Protein AF-A0AAV3WWJ7-F1 (afdb_monomer_lite)

pLDDT: mean 79.7, std 17.8, range [34.62, 96.44]

Organism: NCBI:txid191770

Secondary structure (DSSP, 8-state):
--------------------SS-----STT-EEEEEETTSHHHHHHTSSS-EEEEEEE---TT--PEEEEEEEEEEEEE-STTEEEEEEEEHHHHHHHHHT-

Structure (mmCIF, N/CA/C/O backbone):
data_AF-A0AAV3WWJ7-F1
#
_entry.id   AF-A0AAV3WWJ7-F1
#
loop_
_atom_site.group_PDB
_atom_site.id
_atom_site.type_symbol
_atom_site.label_atom_id
_atom_site.label_alt_id
_atom_site.label_comp_id
_atom_site.label_asym_id
_atom_site.label_entity_id
_atom_site.label_seq_id
_atom_site.pdbx_PDB_ins_code
_atom_site.Cartn_x
_atom_site.Cartn_y
_atom_site.Cartn_z
_atom_site.occupancy
_atom_site.B_iso_or_equiv
_atom_site.auth_seq_id
_atom_site.auth_comp_id
_atom_site.auth_asym_id
_atom_site.auth_atom_id
_atom_site.pdbx_PDB_model_num
ATOM 1 N N . MET A 1 1 ? -25.749 4.440 -58.626 1.00 37.16 1 MET A N 1
ATOM 2 C CA . MET A 1 1 ? -24.852 3.319 -58.274 1.00 37.16 1 MET A CA 1
ATOM 3 C C . MET A 1 1 ? -23.976 3.783 -57.125 1.00 37.16 1 MET A C 1
ATOM 5 O O . MET A 1 1 ? -23.211 4.714 -57.325 1.00 37.16 1 MET A O 1
ATOM 9 N N . PHE A 1 2 ? -24.134 3.208 -55.933 1.00 34.62 2 PHE A N 1
ATOM 10 C CA . PHE A 1 2 ? -23.289 3.503 -54.773 1.00 34.62 2 PHE A CA 1
ATOM 11 C C . PHE A 1 2 ? -22.557 2.220 -54.386 1.00 34.62 2 PHE A C 1
ATOM 13 O O . PHE A 1 2 ? -23.198 1.212 -54.101 1.00 34.62 2 PHE A O 1
ATOM 20 N N . ASN A 1 3 ? -21.227 2.247 -54.460 1.00 41.25 3 ASN A N 1
ATOM 21 C CA . ASN A 1 3 ? -20.365 1.111 -54.157 1.00 41.25 3 ASN A CA 1
ATOM 22 C C . ASN A 1 3 ? -19.909 1.229 -52.699 1.00 41.25 3 ASN A C 1
ATOM 24 O O . ASN A 1 3 ? -19.165 2.147 -52.363 1.00 41.25 3 ASN A O 1
ATOM 28 N N . ASN A 1 4 ? -20.395 0.341 -51.832 1.00 44.03 4 ASN A N 1
ATOM 29 C CA . ASN A 1 4 ? -20.042 0.320 -50.417 1.00 44.03 4 ASN A CA 1
ATOM 30 C C . ASN A 1 4 ? -18.990 -0.775 -50.188 1.00 44.03 4 ASN A C 1
ATOM 32 O O . ASN A 1 4 ? -19.324 -1.945 -50.009 1.00 44.03 4 ASN A O 1
ATOM 36 N N . THR A 1 5 ? -17.707 -0.420 -50.240 1.00 53.59 5 THR A N 1
ATOM 37 C CA . THR A 1 5 ? -16.615 -1.335 -49.881 1.00 53.59 5 THR A CA 1
ATOM 38 C C . THR A 1 5 ? -16.485 -1.414 -48.363 1.00 53.59 5 THR A C 1
ATOM 40 O O . THR A 1 5 ? -15.832 -0.576 -47.743 1.00 53.59 5 THR A O 1
ATOM 43 N N . SER A 1 6 ? -17.098 -2.436 -47.765 1.00 50.16 6 SER A N 1
ATOM 44 C CA . SER A 1 6 ? -16.970 -2.745 -46.338 1.00 50.16 6 SER A CA 1
ATOM 45 C C . SER A 1 6 ? -15.588 -3.342 -46.048 1.00 50.16 6 SER A C 1
ATOM 47 O O . SER A 1 6 ? -15.357 -4.528 -46.272 1.00 50.16 6 SER A O 1
ATOM 49 N N . HIS A 1 7 ? -14.653 -2.527 -45.555 1.00 50.44 7 HIS A N 1
ATOM 50 C CA . HIS A 1 7 ? -13.406 -3.018 -44.964 1.00 50.44 7 HIS A CA 1
ATOM 51 C C . HIS A 1 7 ? -13.683 -3.453 -43.519 1.00 50.44 7 HIS A C 1
ATOM 53 O O . HIS A 1 7 ? -13.629 -2.647 -42.593 1.00 50.44 7 HIS A O 1
ATOM 59 N N . ASN A 1 8 ? -13.996 -4.736 -43.323 1.00 54.28 8 ASN A N 1
ATOM 60 C CA . ASN A 1 8 ? -14.049 -5.349 -41.995 1.00 54.28 8 ASN A CA 1
ATOM 61 C C . ASN A 1 8 ? -12.622 -5.554 -41.468 1.00 54.28 8 ASN A C 1
ATOM 63 O O . ASN A 1 8 ? -12.075 -6.653 -41.532 1.00 54.28 8 ASN A O 1
ATOM 67 N N . ASN A 1 9 ? -12.017 -4.498 -40.923 1.00 52.75 9 ASN A N 1
ATOM 68 C CA . ASN A 1 9 ? -10.852 -4.652 -40.057 1.00 52.75 9 ASN A CA 1
ATOM 69 C C . ASN A 1 9 ? -11.328 -5.230 -38.718 1.00 52.75 9 ASN A C 1
ATOM 71 O O . ASN A 1 9 ? -11.663 -4.502 -37.787 1.00 52.75 9 ASN A O 1
ATOM 75 N N . SER A 1 10 ? -11.375 -6.561 -38.633 1.00 55.16 10 SER A N 1
ATOM 76 C CA . SER A 1 10 ? -11.472 -7.288 -37.367 1.00 55.16 10 SER A CA 1
ATOM 77 C C . SER A 1 10 ? -10.182 -7.052 -36.579 1.00 55.16 10 SER A C 1
ATOM 79 O O . SER A 1 10 ? -9.231 -7.830 -36.665 1.00 55.16 10 SER A O 1
ATOM 81 N N . MET A 1 11 ? -10.123 -5.946 -35.838 1.00 53.53 11 MET A N 1
ATOM 82 C CA . MET A 1 11 ? -9.016 -5.647 -34.938 1.00 53.53 11 MET A CA 1
ATOM 83 C C . MET A 1 11 ? -9.128 -6.580 -33.726 1.00 53.53 11 MET A C 1
ATOM 85 O O . MET A 1 11 ? -9.837 -6.307 -32.760 1.00 53.53 11 MET A O 1
ATOM 89 N N . SER A 1 12 ? -8.487 -7.744 -33.828 1.00 51.31 12 SER A N 1
ATOM 90 C CA . SER A 1 12 ? -8.377 -8.703 -32.732 1.00 51.31 12 SER A CA 1
ATOM 91 C C . SER A 1 12 ? -7.444 -8.128 -31.668 1.00 51.31 12 SER A C 1
ATOM 93 O O . SER A 1 12 ? -6.227 -8.287 -31.751 1.00 51.31 12 SER A O 1
ATOM 95 N N . ASN A 1 13 ? -8.004 -7.461 -30.661 1.00 44.81 13 ASN A N 1
ATOM 96 C CA . ASN A 1 13 ? -7.254 -7.080 -29.469 1.00 44.81 13 ASN A CA 1
ATOM 97 C C . ASN A 1 13 ? -7.015 -8.334 -28.617 1.00 44.81 13 ASN A C 1
ATOM 99 O O . ASN A 1 13 ? -7.870 -8.722 -27.822 1.00 44.81 13 ASN A O 1
ATOM 103 N N . SER A 1 14 ? -5.857 -8.981 -28.774 1.00 53.66 14 SER A N 1
ATOM 104 C CA . SER A 1 14 ? -5.427 -10.016 -27.832 1.00 53.66 14 SER A CA 1
ATOM 105 C C . SER A 1 14 ? -4.912 -9.339 -26.562 1.00 53.66 14 SER A C 1
ATOM 107 O O . SER A 1 14 ? -3.794 -8.823 -26.533 1.00 53.66 14 SER A O 1
ATOM 109 N N . LEU A 1 15 ? -5.730 -9.315 -25.512 1.00 51.19 15 LEU A N 1
ATOM 110 C CA . LEU A 1 15 ? -5.287 -8.884 -24.191 1.00 51.19 15 LEU A CA 1
ATOM 111 C C . LEU A 1 15 ? -4.667 -10.090 -23.474 1.00 51.19 15 LEU A C 1
ATOM 113 O O . LEU A 1 15 ? -5.372 -11.032 -23.118 1.00 51.19 15 LEU A O 1
ATOM 117 N N . ALA A 1 16 ? -3.349 -10.076 -23.278 1.00 56.91 16 ALA A N 1
ATOM 118 C CA . ALA A 1 16 ? -2.679 -11.049 -22.423 1.00 56.91 16 ALA A CA 1
ATOM 119 C C . ALA A 1 16 ? -3.011 -10.716 -20.961 1.00 56.91 16 ALA A C 1
ATOM 121 O O . ALA A 1 16 ? -2.465 -9.776 -20.385 1.00 56.91 16 ALA A O 1
ATOM 122 N N . ILE A 1 17 ? -3.966 -11.443 -20.379 1.00 54.53 17 ILE A N 1
ATOM 123 C CA . ILE A 1 17 ? -4.324 -11.301 -18.968 1.00 54.53 17 ILE A CA 1
ATOM 124 C C . ILE A 1 17 ? -3.397 -12.212 -18.165 1.00 54.53 17 ILE A C 1
ATOM 126 O O . ILE A 1 17 ? -3.547 -13.433 -18.188 1.00 54.53 17 ILE A O 1
ATOM 130 N N . ASN A 1 18 ? -2.460 -11.620 -17.427 1.00 56.59 18 ASN A N 1
ATOM 131 C CA . ASN A 1 18 ? -1.706 -12.329 -16.397 1.00 56.59 18 ASN A CA 1
ATOM 132 C C . ASN A 1 18 ? -2.650 -12.590 -15.214 1.00 56.59 18 ASN A C 1
ATOM 134 O O . ASN A 1 18 ? -2.775 -11.772 -14.304 1.00 56.59 18 ASN A O 1
ATOM 138 N N . ALA A 1 19 ? -3.394 -13.696 -15.281 1.00 55.56 19 ALA A N 1
ATOM 139 C CA . ALA A 1 19 ? -4.341 -14.083 -14.246 1.00 55.56 19 ALA A CA 1
ATOM 140 C C . ALA A 1 19 ? -3.578 -14.537 -12.995 1.00 55.56 19 ALA A C 1
ATOM 142 O O . ALA A 1 19 ? -3.016 -15.629 -12.941 1.00 55.56 19 ALA A O 1
ATOM 143 N N . VAL A 1 20 ? -3.554 -13.678 -11.984 1.00 57.19 20 VAL A N 1
ATOM 144 C CA . VAL A 1 20 ? -3.068 -14.016 -10.645 1.00 57.19 20 VAL A CA 1
ATOM 145 C C . VAL A 1 20 ? -4.113 -14.889 -9.953 1.00 57.19 20 VAL A C 1
ATOM 147 O O . VAL A 1 20 ? -5.305 -14.585 -10.003 1.00 57.19 20 VAL A O 1
ATOM 150 N N . SER A 1 21 ? -3.698 -15.963 -9.279 1.00 59.47 21 SER A N 1
ATOM 151 C CA . SER A 1 21 ? -4.616 -16.760 -8.461 1.00 59.47 21 SER A CA 1
ATOM 152 C C . SER A 1 21 ? -4.869 -16.055 -7.122 1.00 59.47 21 SER A C 1
ATOM 154 O O . SER A 1 21 ? -4.000 -16.044 -6.252 1.00 59.47 21 SER A O 1
ATOM 156 N N . GLY A 1 22 ? -6.049 -15.462 -6.948 1.00 67.88 22 GLY A N 1
ATOM 157 C CA . GLY A 1 22 ? -6.476 -14.829 -5.696 1.00 67.88 22 GLY A CA 1
ATOM 158 C C . GLY A 1 22 ? -7.539 -13.759 -5.932 1.00 67.88 22 GLY A C 1
ATOM 159 O O . GLY A 1 22 ? -7.647 -13.225 -7.031 1.00 67.88 22 GLY A O 1
ATOM 160 N N . THR A 1 23 ? -8.334 -13.436 -4.910 1.00 79.06 23 THR A N 1
ATOM 161 C CA . THR A 1 23 ? -9.286 -12.314 -4.972 1.00 79.06 23 THR A CA 1
ATOM 162 C C . THR A 1 23 ? -8.771 -11.185 -4.096 1.00 79.06 23 THR A C 1
ATOM 164 O O . THR A 1 23 ? -8.576 -11.386 -2.901 1.00 79.06 23 THR A O 1
ATOM 167 N N . LEU A 1 24 ? -8.568 -10.003 -4.679 1.00 84.50 24 LEU A N 1
ATOM 168 C CA . LEU A 1 24 ? -8.324 -8.787 -3.913 1.00 84.50 24 LEU A CA 1
ATOM 169 C C . LEU A 1 24 ? -9.686 -8.169 -3.572 1.00 84.50 24 LEU A C 1
ATOM 171 O O . LEU A 1 24 ? -10.371 -7.650 -4.453 1.00 84.50 24 LEU A O 1
ATOM 175 N N . ILE A 1 25 ? -10.108 -8.276 -2.313 1.00 90.19 25 ILE A N 1
ATOM 176 C CA . ILE A 1 25 ? -11.381 -7.714 -1.835 1.00 90.19 25 ILE A CA 1
ATOM 177 C C . ILE A 1 25 ? -11.131 -6.465 -1.008 1.00 90.19 25 ILE A C 1
ATOM 179 O O . ILE A 1 25 ? -10.111 -6.357 -0.348 1.00 90.19 25 ILE A O 1
ATOM 183 N N . LYS A 1 26 ? -12.070 -5.523 -0.997 1.00 93.25 26 LYS A N 1
ATOM 184 C CA . LYS A 1 26 ? -11.992 -4.388 -0.080 1.00 93.25 26 LYS A CA 1
ATOM 185 C C . LYS A 1 26 ? -12.367 -4.863 1.325 1.00 93.25 26 LYS A C 1
ATOM 187 O O . LYS A 1 26 ? -13.531 -5.169 1.567 1.00 93.25 26 LYS A O 1
ATOM 192 N N . SER A 1 27 ? -11.392 -4.953 2.223 1.00 92.19 27 SER A N 1
ATOM 193 C CA . SER A 1 27 ? -11.576 -5.453 3.589 1.00 92.19 27 SER A CA 1
ATOM 194 C C . SER A 1 27 ? -11.918 -4.350 4.593 1.00 92.19 27 SER A C 1
ATOM 196 O O . SER A 1 27 ? -12.499 -4.631 5.639 1.00 92.19 27 SER A O 1
ATOM 198 N N . HIS A 1 28 ? -11.621 -3.089 4.264 1.00 93.88 28 HIS A N 1
ATOM 199 C CA . HIS A 1 28 ? -11.886 -1.947 5.139 1.00 93.88 28 HIS A CA 1
ATOM 200 C C . HIS A 1 28 ? -12.682 -0.839 4.418 1.00 93.88 28 HIS A C 1
ATOM 202 O O . HIS A 1 28 ? -12.302 -0.425 3.319 1.00 93.88 28 HIS A O 1
ATOM 208 N N . PRO A 1 29 ? -13.752 -0.270 5.013 1.00 93.56 29 PRO A N 1
ATOM 209 C CA . PRO A 1 29 ? -14.580 0.748 4.353 1.00 93.56 29 PRO A CA 1
ATOM 210 C C . PRO A 1 29 ? -13.787 1.968 3.865 1.00 93.56 29 PRO A C 1
ATOM 212 O O . PRO A 1 29 ? -13.995 2.441 2.749 1.00 93.56 29 PRO A O 1
ATOM 215 N N . LYS A 1 30 ? -12.826 2.430 4.675 1.00 95.06 30 LYS A N 1
ATOM 216 C CA . LYS A 1 30 ? -11.981 3.601 4.385 1.00 95.06 30 LYS A CA 1
ATOM 217 C C . LYS A 1 30 ? -10.665 3.287 3.650 1.00 95.06 30 LYS A C 1
ATOM 219 O O . LYS A 1 30 ? -9.866 4.195 3.452 1.00 95.06 30 LYS A O 1
ATOM 224 N N . SER A 1 31 ? -10.398 2.031 3.274 1.00 96.00 31 SER A N 1
ATOM 225 C CA . SER A 1 31 ? -9.189 1.724 2.490 1.00 96.00 31 SER A CA 1
ATOM 226 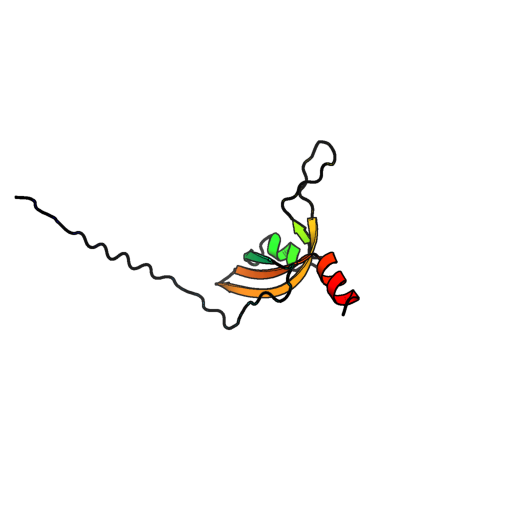C C . SER A 1 31 ? -9.290 2.254 1.053 1.00 96.00 31 SER A C 1
ATOM 228 O O . SER A 1 31 ? -10.322 2.778 0.630 1.00 96.00 31 SER A O 1
ATOM 230 N N . PHE A 1 32 ? -8.253 2.068 0.255 1.00 95.00 32 PHE A N 1
ATOM 231 C CA . PHE A 1 32 ? -8.249 2.262 -1.189 1.00 95.00 32 PHE A CA 1
ATOM 232 C C . PHE A 1 32 ? -7.200 1.346 -1.821 1.00 95.00 32 PHE A C 1
ATOM 234 O O . PHE A 1 32 ? -6.320 0.834 -1.132 1.00 95.00 32 PHE A O 1
ATOM 241 N N . PHE A 1 33 ? -7.300 1.117 -3.129 1.00 95.19 33 PHE A N 1
ATOM 242 C CA . PHE A 1 33 ? -6.309 0.328 -3.855 1.00 95.19 33 PHE A CA 1
ATOM 243 C C . PHE A 1 33 ? -5.268 1.233 -4.504 1.00 95.19 33 PHE A C 1
ATOM 245 O O . PHE A 1 33 ? -5.622 2.227 -5.137 1.00 95.19 33 PHE A O 1
ATOM 252 N N . GLN A 1 34 ? -3.997 0.859 -4.386 1.00 94.38 34 GLN A N 1
ATOM 253 C CA . GLN A 1 34 ? -2.881 1.528 -5.041 1.00 94.38 34 GLN A CA 1
ATOM 254 C C . GLN A 1 34 ? -2.129 0.544 -5.931 1.00 94.38 34 GLN A C 1
ATOM 256 O O . GLN A 1 34 ? -1.650 -0.489 -5.466 1.00 94.38 34 GLN A O 1
ATOM 261 N N . TYR A 1 35 ? -1.992 0.903 -7.204 1.00 93.88 35 TYR A N 1
ATOM 262 C CA . TYR A 1 35 ? -1.206 0.173 -8.194 1.00 93.88 35 TYR A CA 1
ATOM 263 C C . TYR A 1 35 ? 0.177 0.808 -8.349 1.00 93.88 35 TYR A C 1
ATOM 265 O O . TYR A 1 35 ? 0.285 2.033 -8.449 1.00 93.88 35 TYR A O 1
ATOM 273 N N . TYR A 1 36 ? 1.243 0.014 -8.357 1.00 94.56 36 TYR A N 1
ATOM 274 C CA . TYR A 1 36 ? 2.606 0.528 -8.494 1.00 94.56 36 TYR A CA 1
ATOM 275 C C . TYR A 1 36 ? 3.581 -0.541 -8.983 1.00 94.56 36 TYR A C 1
ATOM 277 O O . TYR A 1 36 ? 3.393 -1.733 -8.764 1.00 94.56 36 TYR A O 1
ATOM 285 N N . GLN A 1 37 ? 4.655 -0.114 -9.646 1.00 95.12 37 GLN A N 1
ATOM 286 C CA . GLN A 1 37 ? 5.696 -1.027 -10.113 1.00 95.12 37 GLN A CA 1
ATOM 287 C C . GLN A 1 37 ? 6.587 -1.479 -8.950 1.00 95.12 37 GLN A C 1
ATOM 289 O O . GLN A 1 37 ? 6.948 -0.676 -8.080 1.00 95.12 37 GLN A O 1
ATOM 294 N N . LEU A 1 38 ? 6.996 -2.743 -8.959 1.00 91.88 38 LEU A N 1
ATOM 295 C CA . LEU A 1 38 ? 7.999 -3.289 -8.056 1.00 91.88 38 LEU A CA 1
ATOM 296 C C . LEU A 1 38 ? 9.313 -2.496 -8.180 1.00 91.88 38 LEU A C 1
ATOM 298 O O . LEU A 1 38 ? 9.751 -2.149 -9.272 1.00 91.88 38 LEU A O 1
ATOM 302 N N . GLY A 1 39 ? 9.933 -2.158 -7.048 1.00 91.44 39 GLY A N 1
ATOM 303 C CA . GLY A 1 39 ? 11.175 -1.372 -7.009 1.00 91.44 39 GLY A CA 1
ATOM 304 C C . GLY A 1 39 ? 11.015 0.139 -7.239 1.00 91.44 39 GLY A C 1
ATOM 305 O O . GLY A 1 39 ? 11.983 0.879 -7.036 1.00 91.44 39 GLY A O 1
ATOM 306 N N . SER A 1 40 ? 9.814 0.617 -7.589 1.00 94.31 40 SER A N 1
ATOM 307 C CA . SER A 1 40 ? 9.519 2.053 -7.683 1.00 94.31 40 SER A CA 1
ATOM 308 C C . SER A 1 40 ? 9.696 2.773 -6.333 1.00 94.31 40 SER A C 1
ATOM 310 O O . SER A 1 40 ? 9.672 2.129 -5.278 1.00 94.31 40 SER A O 1
ATOM 312 N N . PRO A 1 41 ? 9.832 4.115 -6.317 1.00 93.81 41 PRO A N 1
ATOM 313 C CA . PRO A 1 41 ? 9.841 4.882 -5.069 1.00 93.81 41 PRO A CA 1
ATOM 314 C C . PRO A 1 41 ? 8.618 4.599 -4.188 1.00 93.81 41 PRO A C 1
ATOM 316 O O . PRO A 1 41 ? 8.770 4.434 -2.983 1.00 93.81 41 PRO A O 1
ATOM 319 N N . MET A 1 42 ? 7.437 4.436 -4.799 1.00 92.88 42 MET A N 1
ATOM 320 C CA . MET A 1 42 ? 6.210 4.042 -4.099 1.00 92.88 42 MET A CA 1
ATOM 321 C C . MET A 1 42 ? 6.350 2.661 -3.451 1.00 92.88 42 MET A C 1
ATOM 323 O O . MET A 1 42 ? 6.026 2.506 -2.280 1.00 92.88 42 MET A O 1
ATOM 327 N N . ALA A 1 43 ? 6.893 1.672 -4.173 1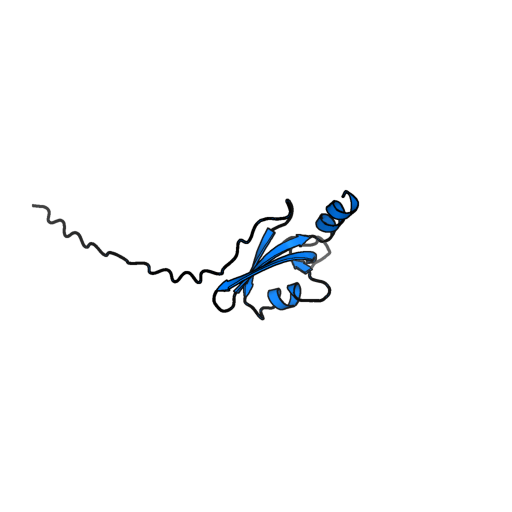.00 93.81 43 ALA A N 1
ATOM 328 C CA . ALA A 1 43 ? 7.117 0.340 -3.611 1.00 93.81 43 ALA A CA 1
ATOM 329 C C . ALA A 1 43 ? 8.020 0.390 -2.378 1.00 93.81 43 ALA A C 1
ATOM 331 O O . ALA A 1 43 ? 7.694 -0.219 -1.369 1.00 93.81 43 ALA A O 1
ATOM 332 N N . LYS A 1 44 ? 9.120 1.152 -2.445 1.00 93.75 44 LYS A N 1
ATOM 333 C CA . LYS A 1 44 ? 10.058 1.317 -1.324 1.00 93.75 44 LYS A CA 1
ATOM 334 C C . LYS A 1 44 ? 9.427 2.047 -0.139 1.00 93.75 44 LYS A C 1
ATOM 336 O O . LYS A 1 44 ? 9.693 1.691 1.004 1.00 93.75 44 LYS A O 1
ATOM 341 N N . GLN A 1 45 ? 8.609 3.060 -0.420 1.00 93.62 45 GLN A N 1
ATOM 342 C CA . GLN A 1 45 ? 7.881 3.824 0.589 1.00 93.62 45 GLN A CA 1
ATOM 343 C C . GLN A 1 45 ? 6.862 2.941 1.321 1.00 93.62 45 GLN A C 1
ATOM 345 O O . GLN A 1 45 ? 6.806 2.958 2.546 1.00 93.62 45 GLN A O 1
ATOM 350 N N . LEU A 1 46 ? 6.113 2.123 0.580 1.00 93.50 46 LEU A N 1
ATOM 351 C CA . LEU A 1 46 ? 5.094 1.225 1.120 1.00 93.50 46 LEU A CA 1
ATOM 352 C C . LEU A 1 46 ? 5.681 -0.037 1.778 1.00 93.50 46 LEU A C 1
ATOM 354 O O . LEU A 1 46 ? 5.129 -0.532 2.751 1.00 93.50 46 LEU A O 1
ATOM 358 N N . SER A 1 47 ? 6.825 -0.547 1.320 1.00 89.94 47 SER A N 1
ATOM 359 C CA . SER A 1 47 ? 7.495 -1.695 1.952 1.00 89.94 47 SER A CA 1
ATOM 360 C C . SER A 1 47 ? 8.375 -1.318 3.154 1.00 89.94 47 SER A C 1
ATOM 362 O O . SER A 1 47 ? 9.079 -2.172 3.691 1.00 89.94 47 SER A O 1
ATOM 364 N N . GLY A 1 48 ? 8.434 -0.033 3.518 1.00 89.62 48 GLY A N 1
ATOM 365 C CA . GLY A 1 48 ? 9.259 0.473 4.612 1.00 89.62 48 GLY A CA 1
ATOM 366 C C . GLY A 1 48 ? 8.687 0.160 5.999 1.00 89.62 48 GLY A C 1
ATOM 367 O O . GLY A 1 48 ? 7.541 -0.250 6.143 1.00 89.62 48 GLY A O 1
ATOM 368 N N . ARG A 1 49 ? 9.484 0.407 7.050 1.00 89.88 49 ARG A N 1
ATOM 369 C CA . ARG A 1 49 ? 9.061 0.199 8.452 1.00 89.88 49 ARG A CA 1
ATOM 370 C C . ARG A 1 49 ? 7.880 1.087 8.860 1.00 89.88 49 ARG A C 1
ATOM 372 O O . ARG A 1 49 ? 7.055 0.652 9.649 1.00 89.88 49 ARG A O 1
ATOM 379 N N . ASN A 1 50 ? 7.832 2.308 8.329 1.00 92.50 50 ASN A N 1
ATOM 380 C CA . ASN A 1 50 ? 6.770 3.283 8.569 1.00 92.50 50 ASN A CA 1
ATOM 381 C C . ASN A 1 50 ? 6.194 3.701 7.209 1.00 92.50 50 ASN A C 1
ATOM 383 O O . ASN A 1 50 ? 6.659 4.694 6.640 1.00 92.50 50 ASN A O 1
ATOM 387 N N . PRO A 1 51 ? 5.276 2.910 6.635 1.00 94.50 51 PRO A N 1
ATOM 388 C CA . PRO A 1 51 ? 4.740 3.205 5.322 1.00 94.50 51 PRO A CA 1
ATOM 389 C C . PRO A 1 51 ? 3.904 4.481 5.354 1.00 94.50 51 PRO A C 1
ATOM 391 O O . PRO A 1 51 ? 3.080 4.700 6.241 1.00 94.50 51 PRO A O 1
ATOM 394 N N . THR A 1 52 ? 4.122 5.335 4.362 1.00 94.62 52 THR A N 1
ATOM 395 C CA . THR A 1 52 ? 3.395 6.596 4.197 1.00 94.62 52 THR A CA 1
ATOM 396 C C . THR A 1 52 ? 2.791 6.679 2.805 1.00 94.62 52 THR A C 1
ATOM 398 O O . THR A 1 52 ? 3.221 5.974 1.892 1.00 94.62 52 THR A O 1
ATOM 401 N N . TYR A 1 53 ? 1.820 7.565 2.607 1.00 91.94 53 TYR A N 1
ATOM 402 C CA . TYR A 1 53 ? 1.224 7.837 1.305 1.00 91.94 53 TYR A CA 1
ATOM 403 C C . TYR A 1 53 ? 0.936 9.332 1.131 1.00 91.94 53 TYR A C 1
ATOM 405 O O . TYR A 1 53 ? 0.438 10.001 2.039 1.00 91.94 53 TYR A O 1
ATOM 413 N N . SER A 1 54 ? 1.235 9.854 -0.060 1.00 89.00 54 SER A N 1
ATOM 414 C CA . SER A 1 54 ? 0.934 11.238 -0.434 1.00 89.00 54 SER A CA 1
ATOM 415 C C . SER A 1 54 ? -0.538 11.360 -0.809 1.00 89.00 54 SER A C 1
ATOM 417 O O . SER A 1 54 ? -0.965 10.838 -1.837 1.00 89.00 54 SER A O 1
ATOM 419 N N . THR A 1 55 ? -1.326 12.081 -0.017 1.00 76.38 55 THR A N 1
ATOM 420 C CA . THR A 1 55 ? -2.782 12.178 -0.235 1.00 76.38 55 THR A CA 1
ATOM 421 C C . THR A 1 55 ? -3.177 13.142 -1.357 1.00 76.38 55 THR A C 1
ATOM 423 O O . THR A 1 55 ? -4.363 13.380 -1.579 1.00 76.38 55 THR A O 1
ATOM 426 N N . GLY A 1 56 ? -2.203 13.751 -2.045 1.00 75.06 56 GLY A N 1
ATOM 427 C CA . GLY A 1 56 ? -2.434 14.805 -3.042 1.00 75.06 56 GLY A CA 1
ATOM 428 C C . GLY A 1 56 ? -2.950 16.121 -2.445 1.00 75.06 56 GLY A C 1
ATOM 429 O O . GLY A 1 56 ? -3.092 17.110 -3.162 1.00 75.06 56 GLY A O 1
ATOM 430 N N . LYS A 1 57 ? -3.202 16.158 -1.132 1.00 77.62 57 LYS A N 1
ATOM 431 C CA . LYS A 1 57 ? -3.486 17.379 -0.383 1.00 77.62 57 LYS A CA 1
ATOM 432 C C . LYS A 1 57 ? -2.182 18.122 -0.149 1.00 77.62 57 LYS A C 1
ATOM 434 O O . LYS A 1 57 ? -1.157 17.504 0.126 1.00 77.62 57 LYS A O 1
ATOM 439 N N . TYR A 1 58 ? -2.229 19.441 -0.224 1.00 74.56 58 TYR A N 1
ATOM 440 C CA . TYR A 1 58 ? -1.086 20.298 0.065 1.00 74.56 58 TYR A CA 1
ATOM 441 C C . TYR A 1 58 ? -1.291 20.962 1.420 1.00 74.56 58 TYR A C 1
ATOM 443 O O . TYR A 1 58 ? -2.395 21.414 1.720 1.00 74.56 58 TYR A O 1
ATOM 451 N N . GLY A 1 59 ? -0.242 21.011 2.237 1.00 67.38 59 GLY A N 1
ATOM 452 C CA . GLY A 1 59 ? -0.274 21.803 3.464 1.00 67.38 59 GLY A CA 1
ATOM 453 C C . GLY A 1 59 ? -0.305 23.299 3.140 1.00 67.38 59 GLY A C 1
ATOM 454 O O . GLY A 1 59 ? 0.342 23.741 2.192 1.00 67.38 59 GLY A O 1
ATOM 455 N N . GLU A 1 60 ? -1.019 24.091 3.940 1.00 61.25 60 GLU A N 1
ATOM 456 C CA . GLU A 1 60 ? -1.091 25.559 3.803 1.00 61.25 60 GLU A CA 1
ATOM 457 C C . GLU A 1 60 ? 0.087 26.300 4.471 1.00 61.25 60 GLU A C 1
ATOM 459 O O . GLU A 1 60 ? 0.011 27.484 4.790 1.00 61.25 60 GLU A O 1
ATOM 464 N N . SER A 1 61 ? 1.209 25.620 4.701 1.00 53.94 61 SER A N 1
ATOM 465 C CA . SER A 1 61 ? 2.373 26.212 5.360 1.00 53.94 61 SER A CA 1
ATOM 466 C C . SER A 1 61 ? 3.263 26.945 4.345 1.00 53.94 61 SER A C 1
ATOM 468 O O . SER A 1 61 ? 3.853 26.314 3.478 1.00 53.94 61 SER A O 1
ATOM 470 N N . GLY A 1 62 ? 3.300 28.282 4.454 1.00 54.66 62 GLY A N 1
ATOM 471 C CA . GLY A 1 62 ? 4.271 29.252 3.909 1.00 54.66 62 GLY A CA 1
ATOM 472 C C . GLY A 1 62 ? 5.106 28.884 2.672 1.00 54.66 62 GLY A C 1
ATOM 473 O O . GLY A 1 62 ? 5.968 28.020 2.738 1.00 54.66 62 GLY A O 1
ATOM 474 N N . TYR A 1 63 ? 4.933 29.650 1.585 1.00 57.53 63 TYR A N 1
ATOM 475 C CA . TYR A 1 63 ? 5.729 29.710 0.336 1.00 57.53 63 TYR A CA 1
ATOM 476 C C . TYR A 1 63 ? 6.012 28.400 -0.436 1.00 57.53 63 TYR A C 1
ATOM 478 O O . TYR A 1 63 ? 6.306 28.479 -1.628 1.00 57.53 63 TYR A O 1
ATOM 486 N N . SER A 1 64 ? 5.827 27.218 0.155 1.00 63.06 64 SER A N 1
ATOM 487 C CA . SER A 1 64 ? 6.122 25.926 -0.463 1.00 63.06 64 SER A CA 1
ATOM 488 C C . SER A 1 64 ? 4.964 24.949 -0.273 1.00 63.06 64 SER A C 1
ATOM 490 O O . SER A 1 64 ? 4.728 24.411 0.806 1.00 63.06 64 SER A O 1
ATOM 492 N N . ARG A 1 65 ? 4.236 24.679 -1.361 1.00 68.25 65 ARG A N 1
ATOM 493 C CA . ARG A 1 65 ? 3.192 23.648 -1.397 1.00 68.25 65 ARG A CA 1
ATOM 494 C C . ARG A 1 65 ? 3.835 22.263 -1.385 1.00 68.25 65 ARG A C 1
ATOM 496 O O . ARG A 1 65 ? 4.164 21.719 -2.438 1.00 68.25 65 ARG A O 1
ATOM 503 N N . HIS A 1 66 ? 3.979 21.677 -0.202 1.00 71.44 66 HIS A N 1
ATOM 504 C CA . HIS A 1 66 ? 4.394 20.285 -0.060 1.00 71.44 66 HIS A CA 1
ATOM 505 C C . HIS A 1 66 ? 3.177 19.362 0.073 1.00 71.44 66 HIS A C 1
ATOM 507 O O . HIS A 1 66 ? 2.238 19.695 0.806 1.00 71.44 66 HIS A O 1
ATOM 513 N N . PRO A 1 67 ? 3.165 18.217 -0.634 1.00 77.88 67 PRO A N 1
ATOM 514 C CA . PRO A 1 67 ? 2.121 17.226 -0.454 1.00 77.88 67 PRO A CA 1
ATOM 515 C C . PRO A 1 67 ? 2.182 16.648 0.963 1.00 77.88 67 PRO A C 1
ATOM 517 O O . PRO A 1 67 ? 3.258 16.318 1.468 1.00 77.88 67 PRO A O 1
ATOM 520 N N . ILE A 1 68 ? 1.020 16.517 1.593 1.00 82.88 68 ILE A N 1
ATOM 521 C CA . ILE A 1 68 ? 0.872 15.914 2.913 1.00 82.88 68 ILE A CA 1
ATOM 522 C C . ILE A 1 68 ? 1.114 14.410 2.782 1.00 82.88 68 ILE A C 1
ATOM 524 O O . ILE A 1 68 ? 0.442 13.722 2.009 1.00 82.88 68 ILE A O 1
ATOM 528 N N . GLN A 1 69 ? 2.073 13.917 3.560 1.00 88.50 69 GLN A N 1
ATOM 529 C CA . GLN A 1 69 ? 2.319 12.493 3.748 1.00 88.50 69 GLN A CA 1
ATOM 530 C C . GLN A 1 69 ? 1.528 12.034 4.972 1.00 88.50 69 GLN A C 1
ATOM 532 O O . GLN A 1 69 ? 1.707 12.582 6.059 1.00 88.50 69 GLN A O 1
ATOM 537 N N . GLU A 1 70 ? 0.658 11.044 4.802 1.00 91.94 70 GLU A N 1
ATOM 538 C CA . GLU A 1 70 ? -0.036 10.384 5.911 1.00 91.94 70 GLU A CA 1
ATOM 539 C C . GLU A 1 70 ? 0.561 8.991 6.134 1.00 91.94 70 GLU A C 1
ATOM 541 O O . GLU A 1 70 ? 0.907 8.310 5.167 1.00 91.94 70 GLU A O 1
ATOM 546 N N . SER A 1 71 ? 0.685 8.559 7.391 1.00 95.69 71 SER A N 1
ATOM 547 C CA . SER A 1 71 ? 1.015 7.167 7.715 1.00 95.69 71 SER A CA 1
ATOM 548 C C . SER A 1 71 ? -0.121 6.242 7.291 1.00 95.69 71 SER A C 1
ATOM 550 O O . SER A 1 71 ? -1.304 6.551 7.485 1.00 95.69 71 SER A O 1
ATOM 552 N N . VAL A 1 72 ? 0.234 5.095 6.725 1.00 96.44 72 VAL A N 1
ATOM 553 C CA . VAL A 1 72 ? -0.725 4.118 6.208 1.00 96.44 72 VAL A CA 1
ATOM 554 C C . VAL A 1 72 ? -0.402 2.709 6.683 1.00 96.44 72 VAL A C 1
ATOM 556 O O . VAL A 1 72 ? 0.717 2.412 7.079 1.00 96.44 72 VAL A O 1
ATOM 559 N N . VAL A 1 73 ? -1.393 1.829 6.606 1.00 95.62 73 VAL A N 1
ATOM 560 C CA . VAL A 1 73 ? -1.275 0.389 6.830 1.00 95.62 73 VAL A CA 1
ATOM 561 C C . VAL A 1 73 ? -1.668 -0.320 5.539 1.00 95.62 73 VAL A C 1
ATOM 563 O O . VAL A 1 73 ? -2.666 0.025 4.903 1.00 95.62 73 VAL A O 1
ATOM 566 N N . ILE A 1 74 ? -0.874 -1.310 5.144 1.00 95.62 74 ILE A N 1
ATOM 567 C CA . ILE A 1 74 ? -1.157 -2.160 3.986 1.00 95.62 74 ILE A CA 1
ATOM 568 C C . ILE A 1 74 ? -1.905 -3.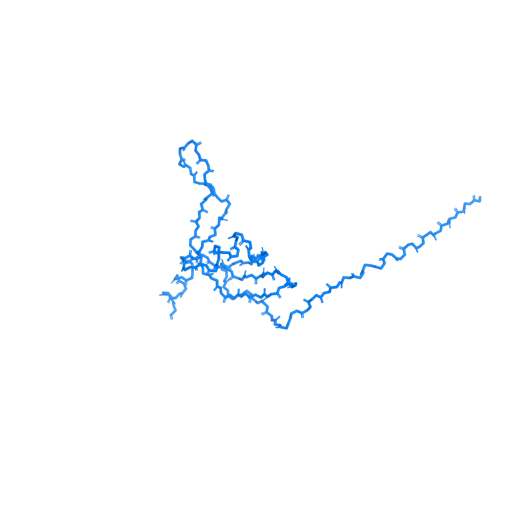389 4.487 1.00 95.62 74 ILE A C 1
ATOM 570 O O . ILE A 1 74 ? -1.374 -4.142 5.300 1.00 95.62 74 ILE A O 1
ATOM 574 N N . LEU A 1 75 ? -3.127 -3.591 4.001 1.00 95.00 75 LEU A N 1
ATOM 575 C CA . LEU A 1 75 ? -3.990 -4.691 4.438 1.00 95.00 75 LEU A CA 1
ATOM 576 C C . LEU A 1 75 ? -3.718 -5.969 3.640 1.00 95.00 75 LEU A C 1
ATOM 578 O O . LEU A 1 75 ? -3.691 -7.065 4.188 1.00 95.00 75 LEU A O 1
ATOM 582 N N . GLN A 1 76 ? -3.486 -5.825 2.337 1.00 93.38 76 GLN A N 1
ATOM 583 C CA . GLN A 1 76 ? -3.183 -6.929 1.428 1.00 93.38 76 GLN A CA 1
ATOM 584 C C . GLN A 1 76 ? -2.484 -6.402 0.176 1.00 93.38 76 GLN A C 1
ATOM 586 O O . GLN A 1 76 ? -2.629 -5.235 -0.182 1.00 93.38 76 GLN A O 1
ATOM 591 N N . THR A 1 77 ? -1.706 -7.254 -0.491 1.00 92.19 77 THR A N 1
ATOM 592 C CA . THR A 1 77 ? -0.986 -6.928 -1.730 1.00 92.19 77 THR A CA 1
ATOM 593 C C . THR A 1 77 ? -1.032 -8.111 -2.686 1.00 92.19 77 THR A C 1
ATOM 595 O O . THR A 1 77 ? -0.865 -9.253 -2.266 1.00 92.19 77 THR A O 1
ATOM 598 N N . MET A 1 78 ? -1.223 -7.832 -3.973 1.00 90.69 78 MET A N 1
ATOM 599 C CA . MET A 1 78 ? -1.238 -8.823 -5.046 1.00 90.69 78 MET A CA 1
ATOM 600 C C . MET A 1 78 ? -0.320 -8.396 -6.192 1.00 90.69 78 MET A C 1
ATOM 602 O O . MET A 1 78 ? -0.279 -7.222 -6.550 1.00 90.69 78 MET A O 1
ATOM 606 N N . LEU A 1 79 ? 0.394 -9.354 -6.786 1.00 88.44 79 LEU A N 1
ATOM 607 C CA . LEU A 1 79 ? 1.193 -9.148 -7.995 1.00 88.44 79 LEU A CA 1
ATOM 608 C C . LEU A 1 79 ? 0.287 -9.199 -9.231 1.00 88.44 79 LEU A C 1
ATOM 610 O O . LEU A 1 79 ? -0.197 -10.261 -9.586 1.00 88.44 79 LEU A O 1
ATOM 614 N N . VAL A 1 80 ? 0.059 -8.066 -9.885 1.00 85.50 80 VAL A N 1
ATOM 615 C CA . VAL A 1 80 ? -0.817 -7.900 -11.055 1.00 85.50 80 VAL A CA 1
ATOM 616 C C . VAL A 1 80 ? 0.025 -7.676 -12.312 1.00 85.50 80 VAL A C 1
ATOM 618 O O . VAL A 1 80 ? 0.188 -6.558 -12.791 1.00 85.50 80 VAL A O 1
ATOM 621 N N . GLY A 1 81 ? 0.592 -8.763 -12.836 1.00 78.19 81 GLY A N 1
ATOM 622 C CA . GLY A 1 81 ? 1.509 -8.755 -13.981 1.00 78.19 81 GLY A CA 1
ATOM 623 C C . GLY A 1 81 ? 2.975 -8.911 -13.574 1.00 78.19 81 GLY A C 1
ATOM 624 O O . GLY A 1 81 ? 3.279 -9.127 -12.408 1.00 78.19 81 GLY A O 1
ATOM 625 N N . ASP A 1 82 ? 3.895 -8.813 -14.534 1.00 82.38 82 ASP A N 1
ATOM 626 C CA . ASP A 1 82 ? 5.279 -9.272 -14.333 1.00 82.38 82 ASP A CA 1
ATOM 627 C C . ASP A 1 82 ? 6.025 -8.506 -13.229 1.00 82.38 82 ASP A C 1
ATOM 629 O O . ASP A 1 82 ? 6.843 -9.081 -12.513 1.00 82.38 82 ASP A O 1
ATOM 633 N N . GLN A 1 83 ? 5.755 -7.205 -13.078 1.00 89.00 83 GLN A N 1
ATOM 634 C CA . GLN A 1 83 ? 6.457 -6.344 -12.118 1.00 89.00 83 GLN A CA 1
ATOM 635 C C . GLN A 1 83 ? 5.561 -5.278 -11.486 1.00 89.00 83 GLN A C 1
ATOM 637 O O . GLN A 1 83 ? 6.043 -4.212 -11.109 1.00 89.00 83 GLN A O 1
ATOM 642 N N . TYR A 1 84 ? 4.262 -5.531 -11.362 1.00 91.12 84 TYR A N 1
ATOM 643 C CA . TYR A 1 84 ? 3.339 -4.570 -10.764 1.00 91.12 84 TYR A CA 1
ATOM 644 C C . TYR A 1 84 ? 2.607 -5.168 -9.578 1.00 91.12 84 TYR A C 1
ATOM 646 O O . TYR A 1 84 ? 2.200 -6.323 -9.593 1.00 91.12 84 TYR A O 1
ATOM 654 N N . LEU A 1 85 ? 2.439 -4.358 -8.544 1.00 91.62 85 LEU A N 1
ATOM 655 C CA . LEU A 1 85 ? 1.712 -4.687 -7.334 1.00 91.62 85 LEU A CA 1
ATOM 656 C C . LEU A 1 85 ? 0.437 -3.849 -7.272 1.00 91.62 85 LEU A C 1
ATOM 658 O O . LEU A 1 85 ? 0.421 -2.686 -7.676 1.00 91.62 85 LEU A O 1
ATOM 662 N N . MET A 1 86 ? -0.615 -4.443 -6.729 1.00 93.56 86 MET A N 1
ATOM 663 C CA . MET A 1 86 ? -1.836 -3.768 -6.325 1.00 93.56 86 MET A CA 1
ATOM 664 C C . MET A 1 86 ? -2.065 -4.052 -4.848 1.00 93.56 86 MET A C 1
ATOM 666 O O . MET A 1 86 ? -2.241 -5.205 -4.452 1.00 93.56 86 MET A O 1
ATOM 670 N N . SER A 1 87 ? -2.054 -2.999 -4.042 1.00 94.25 87 SER A N 1
ATOM 671 C CA . SER A 1 87 ? -2.192 -3.096 -2.592 1.00 94.25 87 SER A CA 1
ATOM 672 C C . SER A 1 87 ? -3.453 -2.407 -2.119 1.00 94.25 87 SER A C 1
ATOM 674 O O . SER A 1 87 ? -3.770 -1.313 -2.578 1.00 94.25 87 SER A O 1
ATOM 676 N N . GLU A 1 88 ? -4.153 -3.028 -1.177 1.00 95.69 88 GLU A N 1
ATOM 677 C CA . GLU A 1 88 ? -5.158 -2.345 -0.372 1.00 95.69 88 GLU A CA 1
ATOM 678 C C . GLU A 1 88 ? -4.461 -1.607 0.771 1.00 95.69 88 GLU A C 1
ATOM 680 O O . GLU A 1 88 ? -3.718 -2.208 1.550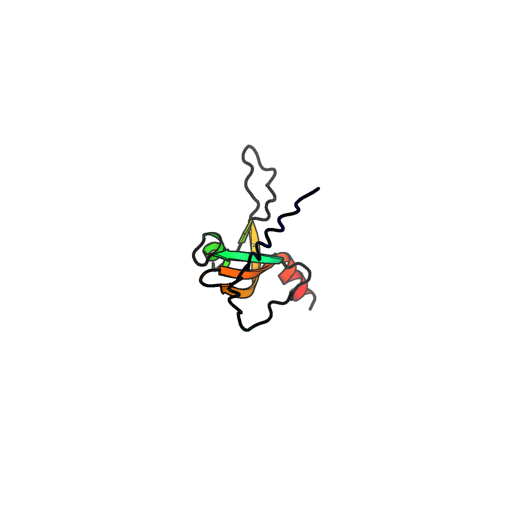 1.00 95.69 88 GLU A O 1
ATOM 685 N N . ILE A 1 89 ? -4.714 -0.309 0.874 1.00 95.88 89 ILE A N 1
ATOM 686 C CA . ILE A 1 89 ? -4.063 0.604 1.809 1.00 95.88 89 ILE A CA 1
ATOM 687 C C . ILE A 1 89 ? -5.136 1.362 2.584 1.00 95.88 89 ILE A C 1
ATOM 689 O O . ILE A 1 89 ? -6.155 1.748 2.021 1.00 95.88 89 ILE A O 1
ATOM 693 N N . VAL A 1 90 ? -4.918 1.606 3.870 1.00 95.81 90 VAL A N 1
ATOM 694 C CA . VAL A 1 90 ? -5.776 2.447 4.715 1.00 95.81 90 VAL A CA 1
ATOM 695 C C . VAL A 1 90 ? -4.910 3.408 5.525 1.00 95.81 90 VAL A C 1
ATOM 697 O O . VAL A 1 90 ? -3.780 3.071 5.867 1.00 95.81 90 VAL A O 1
ATOM 700 N N . CYS A 1 91 ? -5.403 4.607 5.840 1.00 94.94 91 CYS A N 1
ATOM 701 C CA . CYS A 1 91 ? -4.690 5.491 6.763 1.00 94.94 91 CYS A CA 1
ATOM 702 C C . CYS A 1 91 ? -4.595 4.845 8.152 1.00 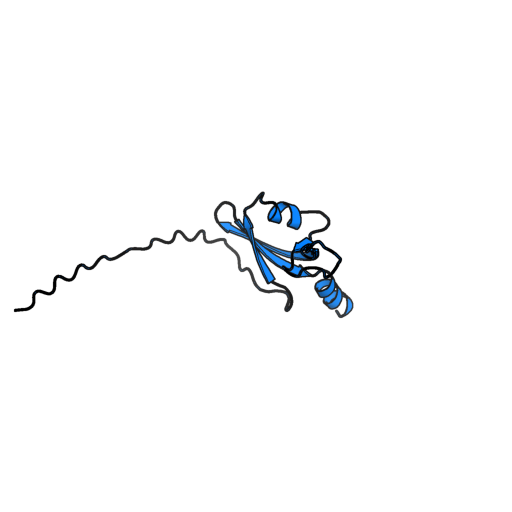94.94 91 CYS A C 1
ATOM 704 O O . CYS A 1 91 ? -5.560 4.263 8.647 1.00 94.94 91 CYS A O 1
ATOM 706 N N . GLU A 1 92 ? -3.4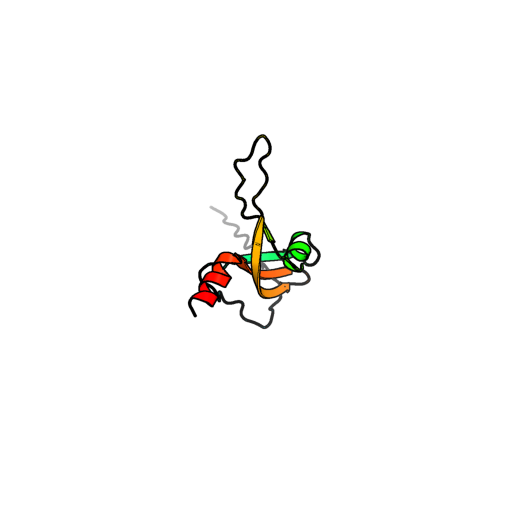44 4.989 8.809 1.00 94.81 92 GLU A N 1
ATOM 707 C CA . GLU A 1 92 ? -3.175 4.353 10.105 1.00 94.81 92 GLU A CA 1
ATOM 708 C C . GLU A 1 92 ? -4.207 4.747 11.171 1.00 94.81 92 GLU A C 1
ATOM 710 O O . GLU A 1 92 ? -4.725 3.890 11.884 1.00 94.81 92 GLU A O 1
ATOM 715 N N . LYS A 1 93 ? -4.590 6.029 11.215 1.00 93.75 93 LYS A N 1
ATOM 716 C CA . LYS A 1 93 ? -5.627 6.545 12.126 1.00 93.75 93 LYS A CA 1
ATOM 717 C C . LYS A 1 93 ? -6.960 5.796 12.000 1.00 93.75 93 LYS A C 1
ATOM 719 O O . LYS A 1 93 ? -7.592 5.500 13.006 1.00 93.75 93 LYS A O 1
ATOM 724 N N . ASP A 1 94 ? -7.362 5.481 10.771 1.00 93.69 94 ASP A N 1
ATOM 725 C CA . ASP A 1 94 ? -8.641 4.842 10.472 1.00 93.69 94 ASP A CA 1
ATOM 726 C C . ASP A 1 94 ? -8.588 3.345 10.797 1.00 93.69 94 ASP A C 1
ATOM 728 O O . ASP A 1 94 ? -9.570 2.777 11.263 1.00 93.69 94 ASP A O 1
ATOM 732 N N . TYR A 1 95 ? -7.425 2.718 10.606 1.00 93.94 95 TYR A N 1
ATOM 733 C CA . TYR A 1 95 ? -7.185 1.336 11.016 1.00 93.94 95 TYR A CA 1
ATOM 734 C C . TYR A 1 95 ? -7.237 1.174 12.543 1.00 93.94 95 TYR A C 1
ATOM 736 O O . TYR A 1 95 ? -7.907 0.279 13.059 1.00 93.94 95 TYR A O 1
ATOM 744 N N . LEU A 1 96 ? -6.566 2.069 13.275 1.00 93.38 96 LEU A N 1
ATOM 745 C CA . LEU A 1 96 ? -6.550 2.057 14.740 1.00 93.38 96 LEU A CA 1
ATOM 746 C C . LEU A 1 96 ? -7.923 2.375 15.344 1.00 93.38 96 LEU A C 1
ATOM 748 O O . LEU A 1 96 ? -8.277 1.804 16.370 1.00 93.38 96 LEU A O 1
ATOM 752 N N . GLU A 1 97 ? -8.713 3.248 14.712 1.00 93.06 97 GLU A N 1
ATOM 753 C CA . GLU A 1 97 ? -10.094 3.526 15.127 1.00 93.06 97 GLU A CA 1
ATOM 754 C C . GLU A 1 97 ? -10.943 2.248 15.142 1.00 93.06 97 GLU A C 1
ATOM 756 O O . GLU A 1 97 ? -11.686 2.023 16.092 1.00 93.06 97 GLU A O 1
ATOM 761 N N . VAL A 1 98 ? -10.814 1.384 14.131 1.00 87.94 98 VAL A N 1
ATOM 762 C CA . VAL A 1 98 ? -11.542 0.106 14.101 1.00 87.94 98 VAL A CA 1
ATOM 763 C C . VAL A 1 98 ? -11.059 -0.834 15.201 1.00 87.94 98 VAL A C 1
ATOM 765 O O . VAL A 1 98 ? -11.888 -1.428 15.880 1.00 87.94 98 VAL A O 1
ATOM 768 N N . LEU A 1 99 ? -9.745 -0.937 15.420 1.00 85.25 99 LEU A N 1
ATOM 769 C CA . LEU A 1 99 ? -9.188 -1.806 16.463 1.00 85.25 99 LEU A CA 1
ATOM 770 C C . LEU A 1 99 ? -9.580 -1.378 17.879 1.00 85.25 99 LEU A C 1
ATOM 772 O O . LEU A 1 99 ? -9.803 -2.229 18.729 1.00 85.25 99 LEU A O 1
ATOM 776 N N . ASN A 1 100 ? -9.672 -0.074 18.134 1.00 86.50 100 ASN A N 1
ATOM 777 C CA . ASN A 1 100 ? -10.057 0.446 19.446 1.00 86.50 100 ASN A CA 1
ATOM 778 C C . ASN A 1 100 ? -11.561 0.310 19.730 1.00 86.50 100 ASN A C 1
ATOM 780 O O . ASN A 1 100 ? -11.974 0.448 20.878 1.00 86.50 100 ASN A O 1
ATOM 784 N N . ASN A 1 101 ? -12.368 0.077 18.693 1.00 77.62 101 ASN A N 1
ATOM 785 C CA . ASN A 1 101 ? -13.819 -0.080 18.782 1.00 77.62 101 ASN A CA 1
ATOM 786 C C . ASN A 1 101 ? -14.280 -1.544 18.609 1.00 77.62 101 ASN A C 1
ATOM 788 O O . ASN A 1 101 ? -15.488 -1.782 18.548 1.00 77.62 101 ASN A O 1
ATOM 792 N N . ALA A 1 102 ? -13.346 -2.494 18.489 1.00 63.66 102 ALA A N 1
ATOM 793 C CA . ALA A 1 102 ? -13.594 -3.932 18.355 1.00 63.66 102 ALA A CA 1
ATOM 794 C C . ALA A 1 102 ? -13.484 -4.648 19.708 1.00 63.66 102 ALA A C 1
ATOM 796 O O . ALA A 1 102 ? -14.281 -5.590 19.924 1.00 63.66 102 ALA A O 1
#

Sequence (102 aa):
MFNNTSHNNSMSNSLAINAVSGTLIKSHPKSFFQYYQLGSPMAKQLSGRNPTYSTGKYGESGYSRHPIQESVVILQTMLVGDQYLMSEIVCEKDYLEVLNNA

Radius of gyration: 21.41 Å; chains: 1; bounding box: 36×46×78 Å

Foldseek 3Di:
DDDDPDPPPPPPPDDPFPDDPDDDDQPAPQKDKDKDFAPDPQNPQCPDPFRWDFPVQFDPPPPDGDGDIFTKDWPDWDDGDDTMIMTTIHGPVRVVVVVVVD